Protein AF-A0A917BDP3-F1 (afdb_monomer)

Nearest PDB structures (foldseek):
  5cth-assembly1_B  TM=6.178E-01  e=2.697E+00  Oryza sativa Japonica Group
  5xpd-assembly1_A  TM=6.051E-01  e=2.697E+00  Arabidopsis thaliana
  7t2y-assembly1_A  TM=7.048E-01  e=8.649E+00  synthetic construct

Foldseek 3Di:
DPPPPPLDPVVLLVVLVVLLVVLVVLLVVLVVCCVVVVDPPLDLVSLVSQLSSLVSNLSNCVNVVNVVSNVVSVVSNVVSVVSNVVVVVPPPDPDDPPPPPDDPPPDDPVPPPPPPPDDDPPPDDDDD

Sequence (128 aa):
MLGIVLPMSPTVLSFASALGWAGALGTVVAYALVSQKVLSATSRTFQATNAAAAAMLTVSALAHDSLPSAAANVVWVLIALVALVRSRATDPSGTAETFETGAVPAEDPRSAPLDVVAPDLDREPVLA

InterPro domains:
  IPR058058 CBU_0592-like [NF047864] (17-86)
  IPR058058 CBU_0592-like [PF26604] (17-87)

Structure (mmCIF, N/CA/C/O backbone):
data_AF-A0A917BDP3-F1
#
_entry.id   AF-A0A917BDP3-F1
#
loop_
_atom_site.group_PDB
_atom_site.id
_atom_site.type_symbol
_atom_site.label_atom_id
_atom_site.label_alt_id
_atom_site.label_comp_id
_atom_site.label_asym_id
_atom_site.label_entity_id
_atom_site.label_seq_id
_atom_site.pdbx_PDB_ins_code
_atom_site.Cartn_x
_atom_site.Cartn_y
_atom_site.Cartn_z
_atom_site.occupancy
_atom_site.B_iso_or_equiv
_atom_site.auth_seq_id
_atom_site.auth_comp_id
_atom_site.auth_asym_id
_atom_site.auth_atom_id
_atom_site.pdbx_PDB_model_num
ATOM 1 N N . MET A 1 1 ? 16.103 -18.546 -25.219 1.00 48.19 1 MET A N 1
ATOM 2 C CA . MET A 1 1 ? 15.390 -17.730 -24.213 1.00 48.19 1 MET A CA 1
ATOM 3 C C . MET A 1 1 ? 15.697 -16.265 -24.501 1.00 48.19 1 MET A C 1
ATOM 5 O O . MET A 1 1 ? 16.600 -15.702 -23.903 1.00 48.19 1 MET A O 1
ATOM 9 N N . LEU A 1 2 ? 15.039 -15.683 -25.508 1.00 53.91 2 LEU A N 1
ATOM 10 C CA . LEU A 1 2 ? 15.207 -14.271 -25.869 1.00 53.91 2 LEU A CA 1
ATOM 11 C C . LEU A 1 2 ? 14.286 -13.457 -24.955 1.00 53.91 2 LEU A C 1
ATOM 13 O O . LEU A 1 2 ? 13.127 -13.216 -25.277 1.00 53.91 2 LEU A O 1
ATOM 17 N N . GLY A 1 3 ? 14.784 -13.138 -23.760 1.00 57.94 3 GLY A N 1
ATOM 18 C CA . GLY A 1 3 ? 14.123 -12.215 -22.848 1.00 57.94 3 GLY A CA 1
ATOM 19 C C . GLY A 1 3 ? 14.231 -10.809 -23.417 1.00 57.94 3 GLY A C 1
ATOM 20 O O . GLY A 1 3 ? 15.225 -10.127 -23.191 1.00 57.94 3 GLY A O 1
ATOM 21 N N . ILE A 1 4 ? 13.226 -10.388 -24.181 1.00 59.62 4 ILE A N 1
ATOM 22 C CA . ILE A 1 4 ? 13.014 -8.978 -24.508 1.00 59.62 4 ILE A CA 1
ATOM 23 C C . ILE A 1 4 ? 12.517 -8.314 -23.217 1.00 59.62 4 ILE A C 1
ATOM 25 O O . ILE A 1 4 ? 11.332 -8.055 -23.041 1.00 59.62 4 ILE A O 1
ATOM 29 N N . VAL A 1 5 ? 13.423 -8.103 -22.262 1.00 63.69 5 VAL A N 1
ATOM 30 C CA . VAL A 1 5 ? 13.233 -7.057 -21.260 1.00 63.69 5 VAL A CA 1
ATOM 31 C C . VAL A 1 5 ? 13.528 -5.786 -22.031 1.00 63.69 5 VAL A C 1
ATOM 33 O O . VAL A 1 5 ? 14.686 -5.501 -22.334 1.00 63.69 5 VAL A O 1
ATOM 36 N N . LEU A 1 6 ? 12.481 -5.094 -22.484 1.00 71.31 6 LEU A N 1
ATOM 37 C CA . LEU A 1 6 ? 12.659 -3.789 -23.110 1.00 71.31 6 LEU A CA 1
ATOM 38 C C . LEU A 1 6 ? 13.410 -2.924 -22.093 1.00 71.31 6 LEU A C 1
ATOM 40 O O . LEU A 1 6 ? 12.865 -2.703 -21.010 1.00 71.31 6 LEU A O 1
ATOM 44 N N . PRO A 1 7 ? 14.644 -2.470 -22.384 1.00 75.50 7 PRO A N 1
ATOM 45 C CA . PRO A 1 7 ? 15.368 -1.631 -21.449 1.00 75.50 7 PRO A CA 1
ATOM 46 C C . PRO A 1 7 ? 14.547 -0.357 -21.257 1.00 75.50 7 PRO A C 1
ATOM 48 O O . PRO A 1 7 ? 14.416 0.464 -22.167 1.00 75.50 7 PRO A O 1
ATOM 51 N N . MET A 1 8 ? 13.934 -0.231 -20.081 1.00 80.50 8 MET A N 1
ATOM 52 C CA . MET A 1 8 ? 13.212 0.972 -19.693 1.00 80.50 8 MET A CA 1
ATOM 53 C C . MET A 1 8 ? 14.194 2.140 -19.733 1.00 80.50 8 MET A C 1
ATOM 55 O O . MET A 1 8 ? 15.363 1.998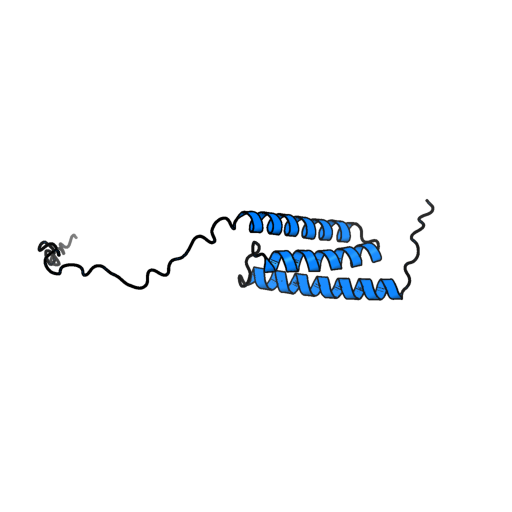 -19.362 1.00 80.50 8 MET A O 1
ATOM 59 N N . SER A 1 9 ? 13.741 3.302 -20.206 1.00 89.69 9 SER A N 1
ATOM 60 C CA . SER A 1 9 ? 14.627 4.461 -20.262 1.00 89.69 9 SER A CA 1
ATOM 61 C C . SER A 1 9 ? 15.100 4.826 -18.843 1.00 89.69 9 SER A C 1
ATOM 63 O O . SER A 1 9 ? 14.323 4.702 -17.888 1.00 89.69 9 SER A O 1
ATOM 65 N N . PRO A 1 10 ? 16.344 5.314 -18.667 1.00 88.44 10 PRO A N 1
ATOM 66 C CA . PRO A 1 10 ? 16.857 5.698 -17.346 1.00 88.44 10 PRO A CA 1
ATOM 67 C C . PRO A 1 10 ? 15.956 6.707 -16.621 1.00 88.44 10 PRO A C 1
ATOM 69 O O . PRO A 1 10 ? 15.824 6.689 -15.396 1.00 88.44 10 PRO A O 1
ATOM 72 N N . THR A 1 11 ? 15.283 7.564 -17.388 1.00 91.00 11 THR A N 1
ATOM 73 C CA . THR A 1 11 ? 14.279 8.507 -16.897 1.00 91.00 11 THR A CA 1
ATOM 74 C C . THR A 1 11 ? 13.094 7.796 -16.243 1.00 91.00 11 THR A C 1
ATOM 76 O O . THR A 1 11 ? 12.734 8.137 -15.119 1.00 91.00 11 THR A O 1
ATOM 79 N N . VAL A 1 12 ? 12.516 6.779 -16.892 1.00 88.81 12 VAL A N 1
ATOM 80 C CA . VAL A 1 12 ? 11.405 5.992 -16.326 1.00 88.81 12 VAL A CA 1
ATOM 81 C C . VAL A 1 12 ? 11.836 5.292 -15.041 1.00 88.81 12 VAL A C 1
ATOM 83 O O . VAL A 1 12 ? 11.104 5.318 -14.052 1.00 88.81 12 VAL A O 1
ATOM 86 N N . LEU A 1 13 ? 13.046 4.734 -15.022 1.00 90.81 13 LEU A N 1
ATOM 87 C CA . LEU A 1 13 ? 13.578 4.049 -13.847 1.00 90.81 13 LEU A CA 1
ATOM 88 C C . LEU A 1 13 ? 13.790 5.007 -12.661 1.00 90.81 13 LEU A C 1
ATOM 90 O O . LEU A 1 13 ? 13.516 4.659 -11.511 1.00 90.81 13 LEU A O 1
ATOM 94 N N . SER A 1 14 ? 14.194 6.248 -12.944 1.00 91.69 14 SER A N 1
ATOM 95 C CA . SER A 1 14 ? 14.362 7.306 -11.939 1.00 91.69 14 SER A CA 1
ATOM 96 C C . SER A 1 14 ? 13.020 7.722 -11.326 1.00 91.69 14 SER A C 1
ATOM 98 O O . SER A 1 14 ? 12.901 7.817 -10.104 1.00 91.69 14 SER A O 1
ATOM 100 N N . PHE A 1 15 ? 11.981 7.895 -12.151 1.00 94.00 15 PHE A N 1
ATOM 101 C CA . PHE A 1 15 ? 10.621 8.160 -11.668 1.00 94.00 15 PHE A CA 1
ATOM 102 C C . PHE A 1 15 ? 10.073 6.995 -10.839 1.00 94.00 15 PHE A C 1
ATOM 104 O O . PHE A 1 15 ? 9.551 7.211 -9.747 1.00 94.00 15 PHE A O 1
ATOM 111 N N . ALA A 1 16 ? 10.234 5.757 -11.311 1.00 92.19 16 ALA A N 1
ATOM 112 C CA . ALA A 1 16 ? 9.811 4.565 -10.583 1.00 9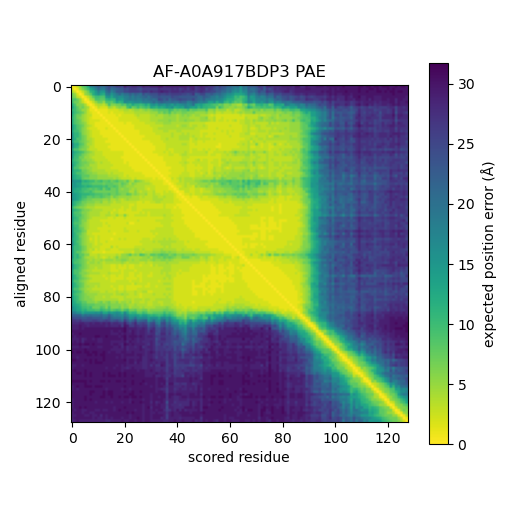2.19 16 ALA A CA 1
ATOM 113 C C . ALA A 1 16 ? 10.548 4.408 -9.241 1.00 92.19 16 ALA A C 1
ATOM 115 O O . ALA A 1 16 ? 9.952 3.997 -8.247 1.00 92.19 16 ALA A O 1
ATOM 116 N N . SER A 1 17 ? 11.829 4.778 -9.183 1.00 92.69 17 SER A N 1
ATOM 117 C CA . SER A 1 17 ? 12.608 4.816 -7.940 1.00 92.69 17 SER A CA 1
ATOM 118 C C . SER A 1 17 ? 12.080 5.872 -6.970 1.00 92.69 17 SER A C 1
ATOM 120 O O . SER A 1 17 ? 11.899 5.580 -5.790 1.00 92.69 17 SER A O 1
ATOM 122 N N . ALA A 1 18 ? 11.771 7.077 -7.456 1.00 94.62 18 ALA A N 1
ATOM 123 C CA . ALA A 1 18 ? 11.181 8.132 -6.634 1.00 94.62 18 ALA A CA 1
ATOM 124 C C . ALA A 1 18 ? 9.806 7.722 -6.075 1.00 94.62 18 ALA A C 1
ATOM 126 O O . ALA A 1 18 ? 9.542 7.916 -4.889 1.00 94.62 18 ALA A O 1
ATOM 127 N N . LEU A 1 19 ? 8.962 7.087 -6.900 1.00 92.25 19 LEU A N 1
ATOM 128 C CA . LEU A 1 19 ? 7.693 6.499 -6.457 1.00 92.25 19 LEU A CA 1
ATOM 129 C C . LEU A 1 19 ? 7.920 5.419 -5.395 1.00 92.25 19 LEU A C 1
ATOM 131 O O . LEU A 1 19 ? 7.228 5.412 -4.381 1.00 92.25 19 LEU A O 1
ATOM 135 N N . GLY A 1 20 ? 8.900 4.539 -5.606 1.00 93.38 20 GLY A N 1
ATOM 136 C CA . GLY A 1 20 ? 9.262 3.492 -4.653 1.00 93.38 20 GLY A CA 1
ATOM 137 C C . GLY A 1 20 ? 9.665 4.058 -3.295 1.00 93.38 20 GLY A C 1
ATOM 138 O O . GLY A 1 20 ? 9.133 3.630 -2.276 1.00 93.38 20 GLY A O 1
ATOM 139 N N . TRP A 1 21 ? 10.533 5.071 -3.267 1.00 96.50 21 TRP A N 1
ATOM 140 C CA . TRP A 1 21 ? 10.935 5.737 -2.024 1.00 96.50 21 TRP A CA 1
ATOM 141 C C . TRP A 1 21 ? 9.781 6.474 -1.343 1.00 96.50 21 TRP A C 1
ATOM 143 O O . TRP A 1 21 ? 9.627 6.365 -0.127 1.00 96.50 21 TRP A O 1
ATOM 153 N N . ALA A 1 22 ? 8.933 7.171 -2.102 1.00 94.56 22 ALA A N 1
ATOM 154 C CA . ALA A 1 22 ? 7.740 7.813 -1.554 1.00 94.56 22 ALA A CA 1
ATOM 155 C C . ALA A 1 22 ? 6.772 6.783 -0.939 1.00 94.56 22 ALA A C 1
ATOM 157 O O . ALA A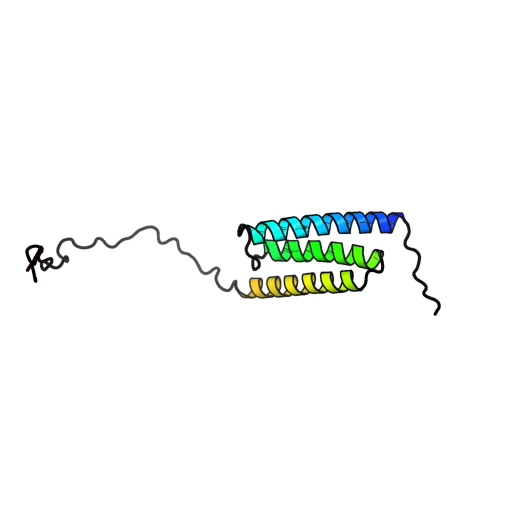 1 22 ? 6.295 6.974 0.180 1.00 94.56 22 ALA A O 1
ATOM 158 N N . GLY A 1 23 ? 6.541 5.658 -1.624 1.00 91.75 23 GLY A N 1
ATOM 159 C CA . GLY A 1 23 ? 5.738 4.545 -1.116 1.00 91.75 23 GLY A CA 1
ATOM 160 C C . GLY A 1 23 ? 6.357 3.876 0.114 1.00 91.75 23 GLY A C 1
ATOM 161 O O . GLY A 1 23 ? 5.654 3.598 1.084 1.00 91.75 23 GLY A O 1
ATOM 162 N N . ALA A 1 24 ? 7.676 3.675 0.134 1.00 93.06 24 ALA A N 1
ATOM 163 C CA . ALA A 1 24 ? 8.387 3.116 1.282 1.00 93.06 24 ALA A CA 1
ATOM 164 C C . ALA A 1 24 ? 8.232 4.007 2.523 1.00 93.06 24 ALA A C 1
ATOM 166 O O . ALA A 1 24 ? 7.816 3.528 3.578 1.00 93.06 24 ALA A O 1
ATOM 167 N N . LEU A 1 25 ? 8.490 5.313 2.386 1.00 95.00 25 LEU A N 1
ATOM 168 C CA . LEU A 1 25 ? 8.324 6.280 3.473 1.00 95.00 25 LEU A CA 1
ATOM 169 C C . LEU A 1 25 ? 6.871 6.338 3.956 1.00 95.00 25 LEU A C 1
ATOM 171 O O . LEU A 1 25 ? 6.626 6.285 5.160 1.00 95.00 25 LEU A O 1
ATOM 175 N N . GLY A 1 26 ? 5.906 6.377 3.034 1.00 90.44 26 GLY A N 1
ATOM 176 C CA . GLY A 1 26 ? 4.482 6.358 3.370 1.00 90.44 26 GLY A CA 1
ATOM 177 C C . GLY A 1 26 ? 4.075 5.106 4.151 1.00 90.44 26 GLY A C 1
ATOM 178 O O . GLY A 1 26 ? 3.381 5.209 5.161 1.00 90.44 26 GLY A O 1
ATOM 179 N N . THR A 1 27 ? 4.565 3.935 3.736 1.00 89.94 27 THR A N 1
ATOM 180 C CA . THR A 1 27 ? 4.320 2.658 4.427 1.00 89.94 27 THR A CA 1
ATOM 181 C C . THR A 1 27 ? 4.916 2.669 5.832 1.00 89.94 27 THR A C 1
ATOM 183 O O . THR A 1 27 ? 4.232 2.309 6.787 1.00 89.94 27 THR A O 1
ATOM 186 N N . VAL A 1 28 ? 6.164 3.123 5.982 1.00 92.69 28 VAL A N 1
ATOM 187 C CA . VAL A 1 28 ? 6.842 3.205 7.285 1.00 92.69 28 VAL A CA 1
ATOM 188 C C . VAL A 1 28 ? 6.097 4.139 8.233 1.00 92.69 28 VAL A C 1
ATOM 190 O O . VAL A 1 28 ? 5.844 3.764 9.375 1.00 92.69 28 VAL A O 1
ATOM 193 N N . VAL A 1 29 ? 5.693 5.325 7.769 1.00 89.88 29 VAL A N 1
ATOM 194 C CA . VAL A 1 29 ? 4.927 6.278 8.586 1.00 89.88 29 VAL A CA 1
ATOM 195 C C . VAL A 1 29 ? 3.570 5.691 8.975 1.00 89.88 29 VAL A C 1
ATOM 197 O O . VAL A 1 29 ? 3.206 5.723 10.150 1.00 89.88 29 VAL A O 1
ATOM 200 N N . ALA A 1 30 ? 2.833 5.106 8.028 1.00 87.56 30 ALA A N 1
ATOM 201 C CA . ALA A 1 30 ? 1.539 4.488 8.308 1.00 87.56 30 ALA A CA 1
ATOM 202 C C . ALA A 1 30 ? 1.660 3.341 9.323 1.00 87.56 30 ALA A C 1
ATOM 204 O O . ALA A 1 30 ? 0.870 3.255 10.265 1.00 87.56 30 ALA A O 1
ATOM 205 N N . TYR A 1 31 ? 2.673 2.489 9.162 1.00 88.56 31 TYR A N 1
ATOM 206 C CA . TYR A 1 31 ? 2.943 1.385 10.074 1.00 88.56 31 TYR A CA 1
ATOM 207 C C . TYR A 1 31 ? 3.368 1.879 11.460 1.00 88.56 31 TYR A C 1
ATOM 209 O O . TYR A 1 31 ? 2.883 1.363 12.465 1.00 88.56 31 TYR A O 1
ATOM 217 N N . ALA A 1 32 ? 4.203 2.920 11.537 1.00 90.31 32 ALA A N 1
ATOM 218 C CA . ALA A 1 32 ? 4.597 3.539 12.799 1.00 90.31 32 ALA A CA 1
ATOM 219 C C . ALA A 1 32 ? 3.381 4.090 13.560 1.00 90.31 32 ALA A C 1
ATOM 221 O O . ALA A 1 32 ? 3.234 3.823 14.751 1.00 90.31 32 ALA A O 1
ATOM 222 N N . LEU A 1 33 ? 2.468 4.786 12.875 1.00 87.06 33 LEU A N 1
ATOM 223 C CA . LEU A 1 33 ? 1.242 5.315 13.481 1.00 87.06 33 LEU A CA 1
ATOM 224 C C . LEU A 1 33 ? 0.317 4.206 14.001 1.00 87.06 33 LEU A C 1
ATOM 226 O O . LEU A 1 33 ? -0.266 4.348 15.078 1.00 87.06 33 LEU A O 1
ATOM 230 N N . VAL A 1 34 ? 0.199 3.087 13.279 1.00 90.50 34 VAL A N 1
ATOM 231 C CA . VAL A 1 34 ? -0.547 1.915 13.765 1.00 90.50 34 VAL A CA 1
ATOM 232 C C . VAL A 1 34 ? 0.150 1.263 14.956 1.00 90.50 34 VAL A C 1
ATOM 234 O O . VAL A 1 34 ? -0.501 0.945 15.950 1.00 90.50 34 VAL A O 1
ATOM 237 N N . SER A 1 35 ? 1.475 1.115 14.905 1.00 90.12 35 SER A N 1
ATOM 238 C CA . SER A 1 35 ? 2.267 0.539 15.997 1.00 90.12 35 SER A CA 1
ATOM 239 C C . SER A 1 35 ? 2.198 1.379 17.275 1.00 90.12 35 SER A C 1
ATOM 241 O O . SER A 1 35 ? 2.232 0.829 18.373 1.00 90.12 35 SER A O 1
ATOM 243 N N . GLN A 1 36 ? 2.074 2.701 17.145 1.00 93.25 36 GLN A N 1
ATOM 244 C CA . GLN A 1 36 ? 1.875 3.634 18.257 1.00 93.25 36 GLN A CA 1
ATOM 245 C C . GLN A 1 36 ? 0.412 3.710 18.727 1.00 93.25 36 GLN A C 1
ATOM 247 O O . GLN A 1 36 ? 0.108 4.468 19.643 1.00 93.25 36 GLN A O 1
ATOM 252 N N . LYS A 1 37 ? -0.501 2.937 18.117 1.00 89.88 37 LYS A N 1
ATOM 253 C CA . LYS A 1 37 ? -1.954 2.971 18.361 1.00 89.88 37 LYS A CA 1
ATOM 254 C C . LYS A 1 37 ? -2.603 4.336 18.085 1.00 89.88 37 LYS A C 1
ATOM 256 O O . LYS A 1 37 ? -3.720 4.579 18.530 1.00 89.88 37 LYS A O 1
ATOM 261 N N . VAL A 1 38 ? -1.933 5.201 17.318 1.00 89.81 38 VAL A N 1
ATOM 262 C CA . VAL A 1 38 ? -2.486 6.480 16.839 1.00 89.81 38 VAL A CA 1
ATOM 263 C C . VAL A 1 38 ? -3.541 6.221 15.765 1.00 89.81 38 VAL A C 1
ATOM 265 O O . VAL A 1 38 ? -4.576 6.881 15.730 1.00 89.81 38 VAL A O 1
ATOM 268 N N . LEU A 1 39 ? -3.300 5.229 14.901 1.00 86.56 39 LEU A N 1
ATOM 269 C CA . LEU A 1 39 ? -4.256 4.760 13.902 1.00 86.56 39 LEU A CA 1
ATOM 270 C C . LEU A 1 39 ? -4.650 3.306 14.167 1.00 86.56 39 LEU A C 1
ATOM 272 O O . LEU A 1 39 ? -3.833 2.477 14.556 1.00 86.56 39 LEU A O 1
ATOM 276 N N . SER A 1 40 ? -5.909 2.972 13.890 1.00 87.50 40 SER A N 1
ATOM 277 C CA . SER A 1 40 ? -6.346 1.576 13.833 1.00 87.50 40 SER A CA 1
ATOM 278 C C . SER A 1 40 ? -5.973 0.964 12.484 1.00 87.50 40 SER A C 1
ATOM 280 O O . SER A 1 40 ? -6.205 1.578 11.438 1.00 87.50 40 SER A O 1
ATOM 282 N N . ALA A 1 41 ? -5.492 -0.283 12.489 1.00 86.50 41 ALA A N 1
ATOM 283 C CA . ALA A 1 41 ? -5.248 -1.063 11.274 1.00 86.50 41 ALA A CA 1
ATOM 284 C C . ALA A 1 41 ? -6.531 -1.320 10.456 1.00 86.50 41 ALA A C 1
ATOM 286 O O . ALA A 1 41 ? -6.462 -1.655 9.282 1.00 86.50 41 ALA A O 1
ATOM 287 N N . THR A 1 42 ? -7.716 -1.153 11.048 1.00 86.38 42 THR A N 1
ATOM 288 C CA . THR A 1 42 ? -9.009 -1.225 10.337 1.00 86.38 42 THR A CA 1
ATOM 289 C C . THR A 1 42 ? -9.492 0.148 9.849 1.00 86.38 42 THR A C 1
ATOM 291 O O . THR A 1 42 ? -10.469 0.236 9.109 1.00 86.38 42 THR A O 1
ATOM 294 N N . SER A 1 43 ? -8.820 1.243 10.220 1.00 88.06 43 SER A N 1
ATOM 295 C CA . SER A 1 43 ? -9.261 2.586 9.833 1.00 88.06 43 SER A CA 1
ATOM 296 C C . SER A 1 43 ? -9.190 2.804 8.318 1.00 88.06 43 SER A C 1
ATOM 298 O O . SER A 1 43 ? -8.240 2.379 7.654 1.00 88.06 43 SER A O 1
ATOM 300 N N . ARG A 1 44 ? -10.179 3.529 7.773 1.00 88.75 44 ARG A N 1
ATOM 301 C CA . ARG A 1 44 ? -10.211 3.909 6.349 1.00 88.75 44 ARG A CA 1
ATOM 302 C C . ARG A 1 44 ? -8.945 4.666 5.944 1.00 88.75 44 ARG A C 1
ATOM 304 O O . ARG A 1 44 ? -8.392 4.378 4.889 1.00 88.75 44 ARG A O 1
ATOM 311 N N . THR A 1 45 ? -8.466 5.580 6.791 1.00 88.38 45 THR A N 1
ATOM 312 C CA . THR A 1 45 ? -7.246 6.363 6.544 1.00 88.38 45 THR A CA 1
ATOM 313 C C . THR A 1 45 ? -6.020 5.468 6.420 1.00 88.38 45 THR A C 1
ATOM 315 O O . THR A 1 45 ? -5.292 5.581 5.441 1.00 88.38 45 THR A O 1
ATOM 318 N N . PHE A 1 46 ? -5.812 4.538 7.360 1.00 90.50 46 PHE A N 1
ATOM 319 C CA . PHE A 1 46 ? -4.692 3.603 7.276 1.00 90.50 46 PHE A CA 1
ATOM 320 C C . PHE A 1 46 ? -4.771 2.751 6.009 1.00 90.50 46 PHE A C 1
ATOM 322 O O . PHE A 1 46 ? -3.788 2.653 5.282 1.00 90.50 46 PHE A O 1
ATOM 329 N N . GLN A 1 47 ? -5.941 2.181 5.711 1.00 93.06 47 GLN A N 1
ATOM 330 C CA . GLN A 1 47 ? -6.089 1.293 4.560 1.00 93.06 47 GLN A CA 1
ATOM 331 C C . GLN A 1 47 ? -5.939 2.033 3.225 1.00 93.06 47 GLN A C 1
ATOM 333 O O . GLN A 1 47 ? -5.297 1.516 2.315 1.00 93.06 47 GLN A O 1
ATOM 338 N N . ALA A 1 48 ? -6.435 3.267 3.107 1.00 91.56 48 ALA A N 1
ATOM 339 C CA . ALA A 1 48 ? -6.220 4.093 1.919 1.00 91.56 48 ALA A CA 1
ATOM 340 C C . ALA A 1 48 ? -4.735 4.439 1.722 1.00 91.56 48 ALA A C 1
ATOM 342 O O . ALA A 1 48 ? -4.204 4.266 0.625 1.00 91.56 48 ALA A O 1
ATOM 343 N N . THR A 1 49 ? -4.050 4.865 2.789 1.00 91.75 49 THR A N 1
ATOM 344 C CA . THR A 1 49 ? -2.612 5.166 2.746 1.00 91.75 49 THR A CA 1
ATOM 345 C C . THR A 1 49 ? -1.795 3.925 2.397 1.00 91.75 49 THR A C 1
ATOM 347 O O . THR A 1 49 ? -0.917 3.988 1.541 1.00 91.75 49 THR A O 1
ATOM 350 N N . ASN A 1 50 ? -2.116 2.786 3.009 1.00 92.69 50 ASN A N 1
ATOM 351 C CA . ASN A 1 50 ? -1.455 1.510 2.769 1.00 92.69 50 ASN A CA 1
ATOM 352 C C . ASN A 1 50 ? -1.650 1.028 1.319 1.00 92.69 50 ASN A C 1
ATOM 354 O O . ASN A 1 50 ? -0.682 0.641 0.669 1.00 92.69 50 ASN A O 1
ATOM 358 N N . ALA A 1 51 ? -2.866 1.129 0.771 1.00 93.50 51 ALA A N 1
ATOM 359 C CA . ALA A 1 51 ? -3.132 0.804 -0.631 1.00 93.50 51 ALA A CA 1
ATOM 360 C C . ALA A 1 51 ? -2.323 1.691 -1.592 1.00 93.50 51 ALA A C 1
ATOM 362 O O . ALA A 1 51 ? -1.708 1.184 -2.528 1.00 93.50 51 ALA A O 1
ATOM 363 N N . ALA A 1 52 ? -2.295 3.007 -1.357 1.00 95.00 52 ALA A N 1
ATOM 364 C CA . ALA A 1 52 ? -1.555 3.943 -2.200 1.00 95.00 52 ALA A CA 1
ATOM 365 C C . ALA A 1 52 ? -0.041 3.683 -2.149 1.00 95.00 52 ALA A C 1
ATOM 367 O O . ALA A 1 52 ? 0.610 3.581 -3.188 1.00 95.00 52 ALA A O 1
ATOM 368 N N . ALA A 1 53 ? 0.512 3.512 -0.947 1.00 94.19 53 ALA A N 1
ATOM 369 C CA . ALA A 1 53 ? 1.933 3.268 -0.744 1.00 94.19 53 ALA A CA 1
ATOM 370 C C . ALA A 1 53 ? 2.390 1.937 -1.372 1.00 94.19 53 ALA A C 1
ATOM 372 O O . ALA A 1 53 ? 3.385 1.903 -2.101 1.00 94.19 53 ALA A O 1
ATOM 373 N N . ALA A 1 54 ? 1.620 0.863 -1.177 1.00 95.06 54 ALA A N 1
ATOM 374 C CA . ALA A 1 54 ? 1.890 -0.438 -1.782 1.00 95.06 54 ALA A CA 1
ATOM 375 C C . ALA A 1 54 ? 1.736 -0.417 -3.316 1.00 95.06 54 ALA A C 1
ATOM 377 O O . ALA A 1 54 ? 2.503 -1.070 -4.025 1.00 95.06 54 ALA A O 1
ATOM 378 N N . ALA A 1 55 ? 0.813 0.376 -3.869 1.00 96.12 55 ALA A N 1
ATOM 379 C CA . ALA A 1 55 ? 0.707 0.554 -5.317 1.00 96.12 55 ALA A CA 1
ATOM 380 C C . ALA A 1 55 ? 1.961 1.229 -5.904 1.00 96.12 55 ALA A C 1
ATOM 382 O O . ALA A 1 55 ? 2.498 0.761 -6.908 1.00 96.12 55 ALA A O 1
ATOM 383 N N . MET A 1 56 ? 2.483 2.273 -5.250 1.00 94.75 56 MET A N 1
ATOM 384 C CA . MET A 1 56 ? 3.731 2.931 -5.667 1.00 94.75 56 MET A CA 1
ATOM 385 C C . MET A 1 56 ? 4.929 1.972 -5.609 1.00 94.75 56 MET A C 1
ATOM 387 O O . MET A 1 56 ? 5.729 1.922 -6.546 1.00 94.75 56 MET A O 1
ATOM 391 N N . LEU A 1 57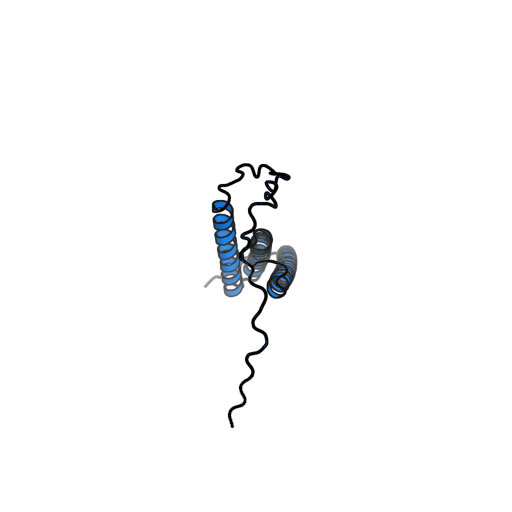 ? 5.021 1.160 -4.551 1.00 93.25 57 LEU A N 1
ATOM 392 C CA . LEU A 1 57 ? 6.046 0.122 -4.421 1.00 93.25 57 LEU A CA 1
ATOM 393 C C . LEU A 1 57 ? 5.908 -0.973 -5.484 1.00 93.25 57 LEU A C 1
ATOM 395 O O . LEU A 1 57 ? 6.916 -1.435 -6.007 1.00 93.25 57 LEU A O 1
ATOM 399 N N . THR A 1 58 ? 4.682 -1.344 -5.861 1.00 95.75 58 THR A N 1
ATOM 400 C CA . THR A 1 58 ? 4.428 -2.298 -6.953 1.00 95.75 58 THR A CA 1
ATOM 401 C C . THR A 1 58 ? 4.954 -1.760 -8.283 1.00 95.75 58 THR A C 1
ATOM 403 O O . THR A 1 58 ? 5.669 -2.471 -8.984 1.00 95.75 58 THR A O 1
ATOM 406 N N . VAL A 1 59 ? 4.654 -0.498 -8.619 1.00 94.62 59 VAL A N 1
ATOM 407 C CA . VAL A 1 59 ? 5.155 0.153 -9.845 1.00 94.62 59 VAL A CA 1
ATOM 408 C C . VAL A 1 59 ? 6.682 0.184 -9.855 1.00 94.62 59 VAL A C 1
ATOM 410 O O . VAL A 1 59 ? 7.302 -0.166 -10.858 1.00 94.62 59 VAL A O 1
ATOM 413 N N . SER A 1 60 ? 7.290 0.552 -8.726 1.00 94.50 60 SER A N 1
ATOM 414 C CA . SER A 1 60 ? 8.742 0.544 -8.568 1.00 94.50 60 SER A CA 1
ATOM 415 C C . SER A 1 60 ? 9.331 -0.859 -8.738 1.00 94.50 60 SER A C 1
ATOM 417 O O . SER A 1 60 ? 10.283 -1.036 -9.492 1.00 94.50 60 SER A O 1
ATOM 419 N N . ALA A 1 61 ? 8.737 -1.876 -8.111 1.00 92.38 61 ALA A N 1
ATOM 420 C CA . ALA A 1 61 ? 9.203 -3.256 -8.185 1.00 92.38 61 ALA A CA 1
ATOM 421 C C . ALA A 1 61 ? 9.110 -3.838 -9.602 1.00 92.38 61 ALA A C 1
ATOM 423 O O . ALA A 1 61 ? 10.051 -4.490 -10.046 1.00 92.38 61 ALA A O 1
ATOM 424 N N . LEU A 1 62 ? 8.016 -3.569 -10.324 1.00 93.44 62 LEU A N 1
ATOM 425 C CA . LEU A 1 62 ? 7.852 -3.993 -11.717 1.00 93.44 62 LEU A CA 1
ATOM 426 C C . LEU A 1 62 ? 8.869 -3.317 -12.643 1.00 93.44 62 LEU A C 1
ATOM 428 O O . LEU A 1 62 ? 9.402 -3.972 -13.529 1.00 93.44 62 LEU A O 1
ATOM 432 N N . ALA A 1 63 ? 9.183 -2.037 -12.416 1.00 91.75 63 ALA A N 1
ATOM 433 C CA . ALA A 1 63 ? 10.194 -1.327 -13.200 1.00 91.75 63 ALA A CA 1
ATOM 434 C C . ALA A 1 63 ? 11.623 -1.868 -12.994 1.00 91.75 63 ALA A C 1
ATOM 436 O O . ALA A 1 63 ? 12.469 -1.673 -13.860 1.00 91.75 63 ALA A O 1
ATOM 437 N N . HIS A 1 64 ? 11.881 -2.536 -11.867 1.00 91.50 64 HIS A N 1
ATOM 438 C CA . HIS A 1 64 ? 13.172 -3.139 -11.519 1.00 91.50 64 HIS A CA 1
ATOM 439 C C . HIS A 1 64 ? 13.162 -4.677 -11.621 1.00 91.50 64 HIS A C 1
ATOM 441 O O . HIS A 1 64 ? 14.006 -5.328 -11.006 1.00 91.50 64 HIS A O 1
ATOM 447 N N . ASP A 1 65 ? 12.186 -5.263 -12.328 1.00 90.00 65 ASP A N 1
ATOM 448 C CA . ASP A 1 65 ? 12.037 -6.716 -12.524 1.00 90.00 65 ASP A CA 1
ATOM 449 C C . ASP A 1 65 ? 12.018 -7.540 -11.215 1.00 90.00 65 ASP A C 1
ATOM 451 O O . ASP A 1 65 ? 12.344 -8.729 -11.171 1.00 90.00 65 ASP A O 1
ATOM 455 N N . SER A 1 66 ? 11.587 -6.925 -10.111 1.00 92.75 66 SER A N 1
ATOM 456 C CA . SER A 1 66 ? 11.522 -7.561 -8.796 1.00 92.75 66 SER A CA 1
ATOM 457 C C . SER A 1 66 ? 10.165 -8.230 -8.574 1.00 92.75 66 SER A C 1
ATOM 459 O O . SER A 1 66 ? 9.319 -7.738 -7.824 1.00 92.75 66 SER A O 1
ATOM 461 N N . LEU A 1 67 ? 9.948 -9.385 -9.215 1.00 93.69 67 LEU A N 1
ATOM 462 C CA . LEU A 1 67 ? 8.689 -10.140 -9.099 1.00 93.69 67 LEU A CA 1
ATOM 463 C C . LEU A 1 67 ? 8.283 -10.478 -7.649 1.00 93.69 67 LEU A C 1
ATOM 465 O O . LEU A 1 67 ? 7.109 -10.285 -7.327 1.00 93.69 67 LEU A O 1
ATOM 469 N N . PRO A 1 68 ? 9.188 -10.918 -6.746 1.00 94.44 68 PRO A N 1
ATOM 470 C CA . PRO A 1 68 ? 8.810 -11.196 -5.359 1.00 94.44 68 PRO A CA 1
ATOM 471 C C . PRO A 1 68 ? 8.297 -9.950 -4.627 1.00 94.44 68 PRO A C 1
ATOM 473 O O . PRO A 1 68 ? 7.291 -10.010 -3.922 1.00 94.44 68 PRO A O 1
ATOM 476 N N . SER A 1 69 ? 8.961 -8.808 -4.833 1.00 93.50 69 SER A N 1
ATOM 477 C CA . SER A 1 69 ? 8.563 -7.533 -4.231 1.00 93.50 69 SER A CA 1
ATOM 478 C C . SER A 1 69 ? 7.238 -7.033 -4.808 1.00 93.50 69 SER A C 1
ATOM 480 O O . SER A 1 69 ? 6.352 -6.615 -4.062 1.00 93.50 69 SER A O 1
ATOM 482 N N . ALA A 1 70 ? 7.055 -7.129 -6.128 1.00 94.38 70 ALA A N 1
ATOM 483 C CA . ALA A 1 70 ? 5.808 -6.748 -6.783 1.00 94.38 70 ALA A CA 1
ATOM 484 C C . ALA A 1 70 ? 4.631 -7.587 -6.264 1.00 94.38 70 ALA A C 1
ATOM 486 O O . ALA A 1 70 ? 3.608 -7.030 -5.875 1.00 94.38 70 ALA A O 1
ATOM 487 N N . ALA A 1 71 ? 4.796 -8.911 -6.177 1.00 95.88 71 ALA A N 1
ATOM 488 C CA . ALA A 1 71 ? 3.767 -9.810 -5.663 1.00 95.88 71 ALA A CA 1
ATOM 489 C C . ALA A 1 71 ? 3.380 -9.476 -4.215 1.00 95.88 71 ALA A C 1
ATOM 491 O O . ALA A 1 71 ? 2.193 -9.371 -3.905 1.00 95.88 71 ALA A O 1
ATOM 492 N N . ALA A 1 72 ? 4.364 -9.248 -3.340 1.00 95.12 72 ALA A N 1
ATOM 493 C CA . ALA A 1 72 ? 4.105 -8.864 -1.956 1.00 95.12 72 ALA A CA 1
ATOM 494 C C . ALA A 1 72 ? 3.302 -7.556 -1.874 1.00 95.12 72 ALA A C 1
ATOM 496 O O . ALA A 1 72 ? 2.278 -7.501 -1.194 1.00 95.12 72 ALA A O 1
ATOM 497 N N . ASN A 1 73 ? 3.714 -6.518 -2.603 1.00 96.19 73 ASN A N 1
ATOM 498 C CA . ASN A 1 73 ? 3.027 -5.228 -2.579 1.00 96.19 73 ASN A CA 1
ATOM 499 C C . ASN A 1 73 ? 1.611 -5.298 -3.172 1.00 96.19 73 ASN A C 1
ATOM 501 O O . ASN A 1 73 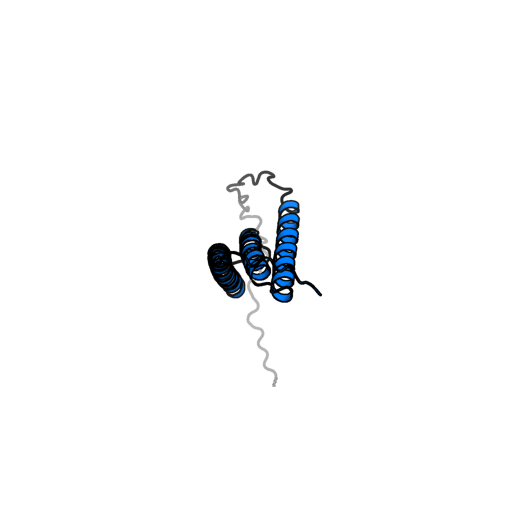? 0.692 -4.690 -2.628 1.00 96.19 73 ASN A O 1
ATOM 505 N N . VAL A 1 74 ? 1.389 -6.109 -4.210 1.00 97.25 74 VAL A N 1
ATOM 506 C CA . VAL A 1 74 ? 0.037 -6.387 -4.721 1.00 97.25 74 VAL A CA 1
ATOM 507 C C . VAL A 1 74 ? -0.841 -7.019 -3.640 1.00 97.25 74 VAL A C 1
ATOM 509 O O . VAL A 1 74 ? -1.983 -6.600 -3.465 1.00 97.25 74 VAL A O 1
ATOM 512 N N . VAL A 1 75 ? -0.322 -7.978 -2.867 1.00 97.38 75 VAL A N 1
ATOM 513 C CA . VAL A 1 75 ? -1.066 -8.572 -1.743 1.00 97.38 75 VAL A CA 1
ATOM 514 C C . VAL A 1 75 ? -1.446 -7.507 -0.710 1.00 97.38 75 VAL A C 1
ATOM 516 O O . VAL A 1 75 ? -2.595 -7.473 -0.270 1.00 97.38 75 VAL A O 1
ATOM 519 N N . TRP A 1 76 ? -0.534 -6.592 -0.373 1.00 94.00 76 TRP A N 1
ATOM 520 C CA . TRP A 1 76 ? -0.830 -5.466 0.521 1.00 94.00 76 TRP A CA 1
ATOM 521 C C . TRP A 1 76 ? -1.950 -4.562 -0.013 1.00 94.00 76 TRP A C 1
ATOM 523 O O . TRP A 1 76 ? -2.852 -4.201 0.749 1.00 94.00 76 TRP A O 1
ATOM 533 N N . VAL A 1 77 ? -1.948 -4.253 -1.315 1.00 96.25 77 VAL A N 1
ATOM 534 C CA . VAL A 1 77 ? -3.040 -3.511 -1.969 1.00 96.25 77 VAL A CA 1
ATOM 535 C C . VAL A 1 77 ? -4.366 -4.263 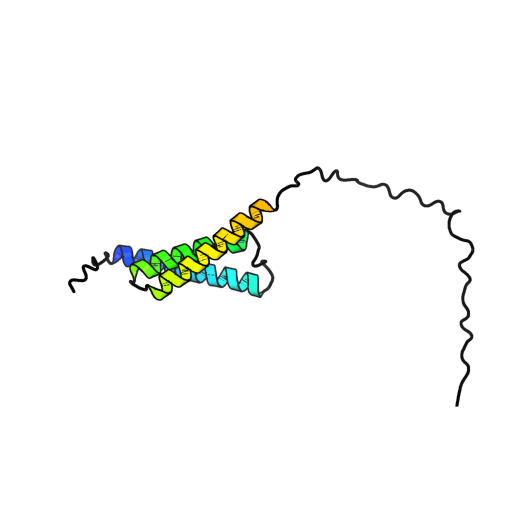-1.832 1.00 96.25 77 VAL A C 1
ATOM 537 O O . VAL A 1 77 ? -5.369 -3.669 -1.440 1.00 96.25 77 VAL A O 1
ATOM 540 N N . LEU A 1 78 ? -4.388 -5.570 -2.108 1.00 96.19 78 LEU A N 1
ATOM 541 C CA . LEU A 1 78 ? -5.606 -6.382 -2.025 1.00 96.19 78 LEU A CA 1
ATOM 542 C C . LEU A 1 78 ? -6.175 -6.430 -0.603 1.00 96.19 78 LEU A C 1
ATOM 544 O O . LEU A 1 78 ? -7.378 -6.235 -0.422 1.00 96.19 78 LEU A O 1
ATOM 548 N N . ILE A 1 79 ? -5.323 -6.627 0.408 1.00 93.62 79 ILE A N 1
ATOM 549 C CA . ILE A 1 79 ? -5.723 -6.598 1.824 1.00 93.62 79 ILE A CA 1
ATOM 550 C C . ILE A 1 79 ? -6.390 -5.259 2.158 1.00 93.62 79 ILE A C 1
ATOM 552 O O . ILE A 1 79 ? -7.461 -5.228 2.773 1.00 93.62 79 ILE A O 1
ATOM 556 N N . ALA A 1 80 ? -5.792 -4.156 1.707 1.00 92.81 80 ALA A N 1
ATOM 557 C CA . ALA A 1 80 ? -6.316 -2.826 1.960 1.00 92.81 80 ALA A CA 1
ATOM 558 C C . ALA A 1 80 ? -7.657 -2.559 1.270 1.00 92.81 80 ALA A C 1
ATOM 560 O O . ALA A 1 80 ? -8.579 -2.024 1.890 1.00 92.81 80 ALA A O 1
ATOM 561 N N . LEU A 1 81 ? -7.806 -2.983 0.013 1.00 93.38 81 LEU A N 1
ATOM 562 C CA . LEU A 1 81 ? -9.064 -2.867 -0.723 1.00 93.38 81 LEU A CA 1
ATOM 563 C C . LEU A 1 81 ? -10.188 -3.660 -0.050 1.00 93.38 81 LEU A C 1
ATOM 565 O O . LEU A 1 81 ? -11.282 -3.126 0.133 1.00 93.38 81 LEU A O 1
ATOM 569 N N . VAL A 1 82 ? -9.922 -4.895 0.386 1.00 93.12 82 VAL A N 1
ATOM 570 C CA . VAL A 1 82 ? -10.907 -5.712 1.114 1.00 93.12 82 VAL A CA 1
ATOM 571 C C . VAL A 1 82 ? -11.353 -5.017 2.404 1.00 93.12 82 VAL A C 1
ATOM 573 O O . VAL A 1 82 ? -12.549 -4.971 2.702 1.00 93.12 82 VAL A O 1
ATOM 576 N N . ALA A 1 83 ? -10.423 -4.428 3.159 1.00 90.38 83 ALA A N 1
ATOM 577 C CA . ALA A 1 83 ? -10.748 -3.681 4.372 1.00 90.38 83 ALA A CA 1
ATOM 578 C C . ALA A 1 83 ? -11.568 -2.403 4.083 1.00 90.38 83 ALA A C 1
ATOM 580 O O . ALA A 1 83 ? -12.512 -2.085 4.814 1.00 90.38 83 ALA A O 1
ATOM 581 N N . LEU A 1 84 ? -11.272 -1.692 2.990 1.00 89.38 84 LEU A N 1
ATOM 582 C CA . LEU A 1 84 ? -12.038 -0.518 2.555 1.00 89.38 84 LEU A CA 1
ATOM 583 C C . LEU A 1 84 ? -13.460 -0.874 2.106 1.00 89.38 84 LEU A C 1
ATOM 585 O O . LEU A 1 84 ? -14.400 -0.157 2.438 1.00 89.38 84 LEU A O 1
ATOM 589 N N . VAL A 1 85 ? -13.643 -1.981 1.385 1.00 90.25 85 VAL A N 1
ATOM 590 C CA . VAL A 1 85 ? -14.979 -2.448 0.979 1.00 90.25 85 VAL A CA 1
ATOM 591 C C . VAL A 1 85 ? -15.801 -2.855 2.204 1.00 90.25 85 VAL A C 1
ATOM 593 O O . VAL A 1 85 ? -16.956 -2.453 2.325 1.00 90.25 85 VAL A O 1
ATOM 596 N N . ARG A 1 86 ? -15.198 -3.575 3.159 1.00 86.12 86 ARG A N 1
ATOM 597 C CA . ARG A 1 86 ? -15.874 -3.982 4.404 1.00 86.12 86 ARG A CA 1
ATOM 598 C C . ARG A 1 86 ? -16.268 -2.796 5.279 1.00 86.12 86 ARG A C 1
ATOM 600 O O . ARG A 1 86 ? -17.362 -2.796 5.820 1.00 86.12 86 ARG A O 1
ATOM 607 N N . SER A 1 87 ? -15.418 -1.778 5.391 1.00 79.06 87 SER A N 1
ATOM 608 C CA . SER A 1 87 ? -15.727 -0.584 6.194 1.00 79.06 87 SER A CA 1
ATOM 609 C C . SER A 1 87 ? -16.832 0.293 5.598 1.00 79.06 87 SER A C 1
ATOM 611 O O . SER A 1 87 ? -17.496 0.999 6.347 1.00 79.06 87 SER A O 1
ATOM 613 N N . ARG A 1 88 ? -17.075 0.230 4.282 1.00 70.62 88 ARG A N 1
ATOM 614 C CA . ARG A 1 88 ? -18.232 0.887 3.644 1.00 70.62 88 ARG A CA 1
ATOM 615 C C . ARG A 1 88 ? -19.551 0.153 3.892 1.00 70.62 88 ARG A C 1
ATOM 617 O O . ARG A 1 88 ? -20.597 0.785 3.857 1.00 70.62 88 ARG A O 1
ATOM 624 N N . ALA A 1 89 ? -19.511 -1.156 4.136 1.00 61.44 89 ALA A N 1
ATOM 625 C CA . ALA A 1 89 ? -20.707 -1.954 4.409 1.00 61.44 89 ALA A CA 1
ATOM 626 C C . ALA A 1 89 ? -21.271 -1.735 5.828 1.00 61.44 89 ALA A C 1
ATOM 628 O O . ALA A 1 89 ? -22.419 -2.086 6.084 1.00 61.44 89 ALA A O 1
ATOM 629 N N . THR A 1 90 ? -20.489 -1.140 6.736 1.00 56.94 90 THR A N 1
ATOM 630 C CA . THR A 1 90 ? -20.869 -0.891 8.139 1.00 56.94 90 THR A CA 1
ATOM 631 C C . THR A 1 90 ? -21.400 0.526 8.401 1.00 56.94 90 THR A C 1
ATOM 633 O O . THR A 1 90 ? -21.537 0.899 9.559 1.00 56.94 90 THR A O 1
ATOM 636 N N . ASP A 1 91 ? -21.777 1.291 7.369 1.00 51.25 91 ASP A N 1
ATOM 637 C CA . ASP A 1 91 ? -22.565 2.528 7.533 1.00 51.25 91 ASP A CA 1
ATOM 638 C C . ASP A 1 91 ? -24.075 2.307 7.206 1.00 51.25 91 ASP A C 1
ATOM 640 O O . ASP A 1 91 ? -24.556 2.836 6.204 1.00 51.25 91 ASP A O 1
ATOM 644 N N . PRO A 1 92 ? -24.870 1.547 8.002 1.00 51.41 92 PRO A N 1
ATOM 645 C CA . PRO A 1 92 ? -26.332 1.522 7.892 1.00 51.41 92 PRO A CA 1
ATOM 646 C C . PRO A 1 92 ? -27.057 2.348 8.975 1.00 51.41 92 PRO A C 1
ATOM 648 O O . PRO A 1 92 ? -28.160 1.984 9.373 1.00 51.41 92 PRO A O 1
ATOM 651 N N . SER A 1 93 ? -26.491 3.455 9.466 1.00 49.31 93 SER A N 1
ATOM 652 C CA . SER A 1 93 ? -27.223 4.333 10.397 1.00 49.31 93 SER A CA 1
ATOM 653 C C . SER A 1 93 ? -26.636 5.741 10.491 1.00 49.31 93 SER A C 1
ATOM 655 O O . SER A 1 93 ? -25.962 6.096 11.450 1.00 49.31 93 SER A O 1
ATOM 657 N N . GLY A 1 94 ? -26.993 6.576 9.516 1.00 46.41 94 GLY A N 1
ATOM 658 C CA . GLY A 1 94 ? -27.236 8.003 9.746 1.00 46.41 94 GLY A CA 1
ATOM 659 C C . GLY A 1 94 ? -28.666 8.235 10.249 1.00 46.41 94 GLY A C 1
ATOM 660 O O . GLY A 1 94 ? -29.344 9.146 9.781 1.00 46.41 94 GLY A O 1
ATOM 661 N N . THR A 1 95 ? -29.166 7.365 11.133 1.00 51.97 95 THR A N 1
ATOM 662 C CA . THR A 1 95 ? -30.432 7.583 11.834 1.00 51.97 95 THR A CA 1
ATOM 663 C C . THR A 1 95 ? -30.142 8.560 12.954 1.00 51.97 95 THR A C 1
ATOM 665 O O . THR A 1 95 ? -29.518 8.183 13.936 1.00 51.97 95 THR A O 1
ATOM 668 N N . ALA A 1 96 ? -30.549 9.809 12.740 1.00 50.34 96 ALA A N 1
ATOM 669 C CA . ALA A 1 96 ? -30.978 10.754 13.763 1.00 50.34 96 ALA A CA 1
ATOM 670 C C . ALA A 1 96 ? -30.487 10.446 15.191 1.00 50.34 96 ALA A C 1
ATOM 672 O O . ALA A 1 96 ? -31.255 9.975 16.030 1.00 50.34 96 ALA A O 1
ATOM 673 N N . GLU A 1 97 ? -29.238 10.800 15.495 1.00 50.06 97 GLU A N 1
ATOM 674 C CA . GLU A 1 97 ? -28.876 11.161 16.865 1.00 50.06 97 GLU A CA 1
ATOM 675 C C . GLU A 1 97 ? -29.552 12.509 17.129 1.00 50.06 97 GLU A C 1
ATOM 677 O O . GLU A 1 97 ? -28.984 13.591 16.974 1.00 50.06 97 GLU A O 1
ATOM 682 N N . THR A 1 98 ? -30.849 12.421 17.419 1.00 48.56 98 THR A N 1
ATOM 683 C CA . THR A 1 98 ? -31.589 13.470 18.096 1.00 48.56 98 THR A CA 1
ATOM 684 C C . THR A 1 98 ? -30.804 13.714 19.369 1.00 48.56 98 THR A C 1
ATOM 686 O O . THR A 1 98 ? -30.717 12.842 20.229 1.00 48.56 98 THR A O 1
ATOM 689 N N . PHE A 1 99 ? -30.150 14.866 19.432 1.00 56.06 99 PHE A N 1
ATOM 690 C CA . PHE A 1 99 ? -29.513 15.367 20.632 1.00 56.06 99 PHE A CA 1
ATOM 691 C C . PHE A 1 99 ? -30.637 15.561 21.662 1.00 56.06 99 PHE A C 1
ATOM 693 O O . PHE A 1 99 ? -31.213 16.645 21.765 1.00 56.06 99 PHE A O 1
ATOM 700 N N . GLU A 1 100 ? -30.999 14.500 22.392 1.00 54.88 100 GLU A N 1
ATOM 701 C CA . GLU A 1 100 ? -31.740 14.600 23.647 1.00 54.88 100 GLU A CA 1
ATOM 702 C C . GLU A 1 100 ? -30.815 15.287 24.650 1.00 54.88 100 GLU A C 1
ATOM 704 O O . GLU A 1 100 ? -30.133 14.700 25.486 1.00 54.88 100 GLU A O 1
ATOM 709 N N . THR A 1 101 ? -30.764 16.603 24.492 1.00 56.59 101 THR A N 1
ATOM 710 C CA . THR A 1 101 ? -30.345 17.526 25.524 1.00 56.59 101 THR A CA 1
AT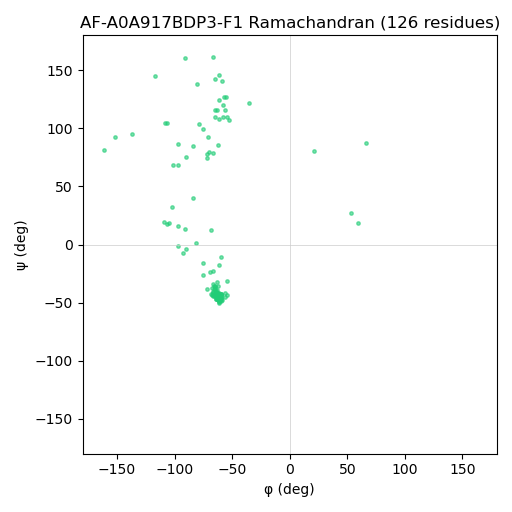OM 711 C C . THR A 1 101 ? -31.369 17.422 26.643 1.00 56.59 101 THR A C 1
ATOM 713 O O . THR A 1 101 ? -32.493 17.886 26.498 1.00 56.59 101 THR A O 1
ATOM 716 N N . GLY A 1 102 ? -30.944 16.846 27.762 1.00 56.97 102 GLY A N 1
ATOM 717 C CA . GLY A 1 102 ? -31.369 17.275 29.087 1.00 56.97 102 GLY A CA 1
ATOM 718 C C . GLY A 1 102 ? -32.839 17.066 29.439 1.00 56.97 102 GLY A C 1
ATOM 719 O O . GLY A 1 102 ? -33.628 18.003 29.416 1.00 56.97 102 GLY A O 1
ATOM 720 N N . ALA A 1 103 ? -33.148 15.885 29.963 1.00 55.44 103 ALA A N 1
ATOM 721 C CA . ALA A 1 103 ? -34.077 15.761 31.078 1.00 55.44 103 ALA A CA 1
ATOM 722 C C . ALA A 1 103 ? -33.703 14.514 31.884 1.00 55.44 103 ALA A C 1
ATOM 724 O O . ALA A 1 103 ? -34.149 13.412 31.588 1.00 55.44 103 ALA A O 1
ATOM 725 N N . VAL A 1 104 ? -32.871 14.687 32.915 1.00 60.91 104 VAL A N 1
ATOM 726 C CA . VAL A 1 104 ? -32.918 13.766 34.056 1.00 60.91 104 VAL A CA 1
ATOM 727 C C . VAL A 1 104 ? -34.297 14.001 34.678 1.00 60.91 104 VAL A C 1
ATOM 729 O O . VAL A 1 104 ? -34.560 15.139 35.085 1.00 60.91 104 VAL A O 1
ATOM 732 N N . PRO A 1 105 ? -35.216 13.017 34.697 1.00 65.06 105 PRO A N 1
ATOM 733 C CA . PRO A 1 105 ? -36.459 13.164 35.438 1.00 65.06 105 PRO A CA 1
ATOM 734 C C . PRO A 1 105 ? -36.072 13.490 36.874 1.00 65.06 105 PRO A C 1
ATOM 736 O O . PRO A 1 105 ? -35.231 12.798 37.442 1.00 65.06 105 PRO A O 1
ATOM 739 N N . ALA A 1 106 ? -36.617 14.570 37.431 1.00 63.66 106 ALA A N 1
ATOM 740 C CA . ALA A 1 106 ? -36.387 14.907 38.825 1.00 63.66 106 ALA A CA 1
ATOM 741 C C . ALA A 1 106 ? -36.739 13.678 39.680 1.00 63.66 106 ALA A C 1
ATOM 743 O O . ALA A 1 106 ? -37.914 13.327 39.787 1.00 63.66 106 ALA A O 1
ATOM 744 N N . GLU A 1 107 ? -35.730 12.996 40.228 1.00 62.81 107 GLU A N 1
ATOM 745 C CA . GLU A 1 107 ? -35.952 11.960 41.231 1.00 62.81 107 GLU A CA 1
ATOM 746 C C . GLU A 1 107 ? -36.697 12.622 42.392 1.00 62.81 107 GLU A C 1
ATOM 748 O O . GLU A 1 107 ? -36.221 13.604 42.965 1.00 62.81 107 GLU A O 1
ATOM 753 N N . ASP A 1 108 ? -37.900 12.133 42.697 1.00 66.56 108 ASP A N 1
ATOM 754 C CA . ASP A 1 108 ? -38.680 12.599 43.839 1.00 66.56 108 ASP A CA 1
ATOM 755 C C . ASP A 1 108 ? -37.899 12.260 45.121 1.00 66.56 108 ASP A C 1
ATOM 757 O O . ASP A 1 108 ? -37.747 11.071 45.431 1.00 66.56 108 ASP A O 1
ATOM 761 N N . PRO A 1 109 ? -37.444 13.253 45.911 1.00 61.50 109 PRO A N 1
ATOM 762 C CA . PRO A 1 109 ? -36.691 13.015 47.142 1.00 61.50 109 PRO A CA 1
ATOM 763 C C . PRO A 1 109 ? -37.450 12.183 48.188 1.00 61.50 109 PRO A C 1
ATOM 765 O O . PRO A 1 109 ? -36.856 11.757 49.175 1.00 61.50 109 PRO A O 1
ATOM 768 N N . ARG A 1 110 ? -38.759 11.951 48.004 1.00 64.38 110 ARG A N 1
ATOM 769 C CA . ARG A 1 110 ? -39.590 11.104 48.876 1.00 64.38 110 ARG A CA 1
ATOM 770 C C . ARG A 1 110 ? -39.636 9.629 48.471 1.00 64.38 110 ARG A C 1
ATOM 772 O O . ARG A 1 110 ? -40.252 8.842 49.181 1.00 64.38 110 ARG A O 1
ATOM 779 N N . SER A 1 111 ? -39.015 9.259 47.352 1.00 59.12 111 SER A N 1
ATOM 780 C CA . SER A 1 111 ? -38.962 7.873 46.859 1.00 59.12 111 SER A CA 1
ATOM 781 C C . SER A 1 111 ? -37.675 7.129 47.233 1.00 59.12 111 SER A C 1
ATOM 783 O O . SER A 1 111 ? -37.553 5.937 46.953 1.00 59.12 111 SER A O 1
ATOM 785 N N . ALA A 1 112 ? -36.746 7.793 47.931 1.00 62.53 112 ALA A N 1
ATOM 786 C CA . ALA A 1 112 ? -35.627 7.120 48.577 1.00 62.53 112 ALA A CA 1
ATOM 787 C C . ALA A 1 112 ? -36.163 6.135 49.640 1.00 62.53 112 ALA A C 1
ATOM 789 O O . ALA A 1 112 ? -36.901 6.560 50.536 1.00 62.53 112 ALA A O 1
ATOM 790 N N . PRO A 1 113 ? -35.816 4.836 49.578 1.00 62.59 113 PRO A N 1
ATOM 791 C CA . PRO A 1 113 ? -36.164 3.890 50.629 1.00 62.59 113 PRO A CA 1
ATOM 792 C C . PRO A 1 113 ? -35.601 4.381 51.967 1.00 62.59 113 PRO A C 1
ATOM 794 O O . PRO A 1 113 ? -34.402 4.628 52.085 1.00 62.59 113 PRO A O 1
ATOM 797 N N . LEU A 1 114 ? -36.451 4.480 52.991 1.00 60.75 114 LEU A N 1
ATOM 798 C CA . LEU A 1 114 ? -36.061 4.803 54.372 1.00 60.75 114 LEU A CA 1
ATOM 799 C C . LEU A 1 114 ? -35.238 3.683 55.052 1.00 60.75 114 LEU A C 1
ATOM 801 O O . LEU A 1 114 ? -35.006 3.739 56.255 1.00 60.75 114 LEU A O 1
ATOM 805 N N . ASP A 1 115 ? -34.763 2.698 54.285 1.00 58.62 115 ASP A N 1
ATOM 806 C CA . ASP A 1 115 ? -34.113 1.478 54.768 1.00 58.62 115 ASP A CA 1
ATOM 807 C C . ASP A 1 115 ? -32.586 1.475 54.579 1.00 58.62 115 ASP A C 1
ATOM 809 O O . ASP A 1 115 ? -31.949 0.423 54.671 1.00 58.62 115 ASP A O 1
ATOM 813 N N . VAL A 1 116 ? -31.952 2.637 54.368 1.00 60.44 116 VAL A N 1
ATOM 814 C CA . VAL A 1 116 ? -30.495 2.754 54.564 1.00 60.44 116 VAL A CA 1
ATOM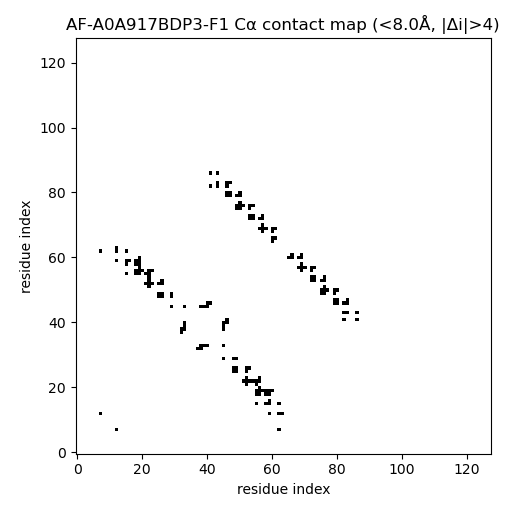 815 C C . VAL A 1 116 ? -30.213 2.714 56.069 1.00 60.44 116 VAL A C 1
ATOM 817 O O . VAL A 1 116 ? -29.997 3.727 56.730 1.00 60.44 116 VAL A O 1
ATOM 820 N N . VAL A 1 117 ? -30.263 1.501 56.614 1.00 63.62 117 VAL A N 1
ATOM 821 C CA . VAL A 1 117 ? -29.754 1.141 57.933 1.00 63.62 117 VAL A CA 1
ATOM 822 C C . VAL A 1 117 ? -28.263 1.486 57.959 1.00 63.62 117 VAL A C 1
ATOM 824 O O . VAL A 1 117 ? -27.449 0.871 57.273 1.00 63.62 117 VAL A O 1
ATOM 827 N N . ALA A 1 118 ? -27.916 2.514 58.729 1.00 60.38 118 ALA A N 1
ATOM 828 C CA . ALA A 1 118 ? -26.544 2.831 59.107 1.00 60.38 118 ALA A CA 1
ATOM 829 C C . ALA A 1 118 ? -25.966 1.715 60.029 1.00 60.38 118 ALA A C 1
ATOM 831 O O . ALA A 1 118 ? -26.727 0.925 60.586 1.00 60.38 118 ALA A O 1
ATOM 832 N N . PRO A 1 119 ? -24.634 1.615 60.171 1.00 60.28 119 PRO A N 1
ATOM 833 C CA . PRO A 1 119 ? -23.844 0.385 60.008 1.00 60.28 119 PRO A CA 1
ATOM 834 C C . PRO A 1 119 ? -23.623 -0.445 61.289 1.00 60.28 119 PRO A C 1
ATOM 836 O O . PRO A 1 119 ? -23.651 0.101 62.386 1.00 60.28 119 PRO A O 1
ATOM 839 N N . ASP A 1 120 ? -23.282 -1.736 61.147 1.00 65.88 120 ASP A N 1
ATOM 840 C CA . ASP A 1 120 ? -22.675 -2.543 62.229 1.00 65.88 120 ASP A CA 1
ATOM 841 C C . ASP A 1 120 ? -21.144 -2.551 62.045 1.00 65.88 120 ASP A C 1
ATOM 843 O O . ASP A 1 120 ? -20.592 -3.406 61.351 1.00 65.88 120 ASP A O 1
ATOM 847 N N . LEU A 1 121 ? -20.466 -1.533 62.593 1.00 67.25 121 LEU A N 1
ATOM 848 C CA . LEU A 1 121 ? -18.998 -1.411 62.608 1.00 67.25 121 LEU A CA 1
ATOM 849 C C . LEU A 1 121 ? -18.347 -2.028 63.864 1.00 67.25 121 LEU A C 1
ATOM 851 O O . LEU A 1 121 ? -17.157 -1.825 64.078 1.00 67.25 121 LEU A O 1
ATOM 855 N N . ASP A 1 122 ? -19.076 -2.828 64.651 1.00 66.62 122 ASP A N 1
ATOM 856 C CA . ASP A 1 122 ? -18.590 -3.356 65.938 1.00 66.62 122 ASP A CA 1
ATOM 857 C C . ASP A 1 122 ? -18.290 -4.872 65.930 1.00 66.62 122 ASP A C 1
ATOM 859 O O . ASP A 1 122 ? -18.194 -5.514 66.978 1.00 66.62 122 ASP A O 1
ATOM 863 N N . ARG A 1 123 ? -18.098 -5.491 64.758 1.00 64.38 123 ARG A N 1
ATOM 864 C CA . ARG A 1 123 ? -17.752 -6.923 64.651 1.00 64.38 123 ARG A CA 1
ATOM 865 C C . ARG A 1 123 ? -16.247 -7.151 64.494 1.00 64.38 123 ARG A C 1
ATOM 867 O O . ARG A 1 123 ? -15.808 -7.666 63.474 1.00 64.38 123 ARG A O 1
ATOM 874 N N . GLU A 1 124 ? -15.480 -6.875 65.541 1.00 69.44 124 GLU A N 1
ATOM 875 C CA . GLU A 1 124 ? -14.184 -7.534 65.753 1.00 69.44 124 GLU A CA 1
ATOM 876 C C . GLU A 1 124 ? -14.320 -8.553 66.897 1.00 69.44 124 GLU A C 1
ATOM 878 O O . GLU A 1 124 ? -14.337 -8.162 68.066 1.00 69.44 124 GLU A O 1
ATOM 883 N N . PRO A 1 125 ? -14.383 -9.869 66.616 1.00 63.75 125 PRO A N 1
ATOM 884 C CA . PRO A 1 125 ? -14.010 -10.873 67.592 1.00 63.75 125 PRO A CA 1
ATOM 885 C C . PRO A 1 125 ? -12.691 -11.532 67.184 1.00 63.75 125 PRO A C 1
ATOM 887 O O . PRO A 1 125 ? -12.617 -12.385 66.301 1.00 63.75 125 PRO A O 1
ATOM 890 N N . VAL A 1 126 ? -11.659 -11.114 67.908 1.00 64.69 126 VAL A N 1
ATOM 891 C CA . VAL A 1 126 ? -10.395 -11.805 68.159 1.00 64.69 126 VAL A CA 1
ATOM 892 C C . VAL A 1 126 ? -10.593 -13.325 68.270 1.00 64.69 126 VAL A C 1
ATOM 894 O O . VAL A 1 126 ? -11.298 -13.794 69.162 1.00 64.69 126 VAL A O 1
ATOM 897 N N . LEU A 1 127 ? -9.911 -14.089 67.416 1.00 67.81 127 LEU A N 1
ATOM 898 C CA . LEU A 1 127 ? -9.592 -15.511 67.607 1.00 67.81 127 LEU A CA 1
ATOM 899 C C . LEU A 1 127 ? -8.123 -15.669 67.173 1.00 67.81 127 LEU A C 1
ATOM 901 O O . LEU A 1 127 ? -7.817 -15.479 66.000 1.00 67.81 127 LEU A O 1
ATOM 905 N N . ALA A 1 128 ? -7.189 -15.603 68.127 1.00 59.25 128 ALA A N 1
ATOM 906 C CA . ALA A 1 128 ? -6.594 -16.736 68.857 1.00 59.25 128 ALA A CA 1
ATOM 907 C C . ALA A 1 128 ? -5.554 -17.489 68.014 1.00 59.25 128 ALA A C 1
ATOM 909 O O . ALA A 1 128 ? -5.950 -18.156 67.036 1.00 59.25 128 ALA A O 1
#

Secondary structure (DSSP, 8-state):
---------HHHHHHHHHHHHHHHHHHHHHHHHHHTTSS-TT-HHHHHHHHHHHHHHHHHHHHTT-HHHHHHHHHHHHHHHHHHHHHHHT------------------TT-S-TT-------------

Organism: NCBI:txid2040280

Radius of gyration: 30.63 Å; Cα contacts (8 Å, |Δi|>4): 94; chains: 1; bounding box: 56×35×95 Å

Mean predicted aligned error: 15.01 Å

pLDDT: mean 79.88, std 16.13, range [46.41, 97.38]

Solvent-accessible surface area (backbone atoms only — not comparable to full-atom values): 7695 Å² total; per-residue (Å²): 134,87,78,80,69,73,80,71,53,72,67,57,49,51,51,27,48,53,36,23,52,53,12,49,53,46,41,52,53,53,50,49,36,36,75,70,63,77,37,53,86,79,35,63,68,47,25,54,49,42,26,52,15,23,47,30,33,21,52,21,20,59,71,66,72,32,61,72,56,21,52,52,22,49,49,48,25,50,56,20,51,54,5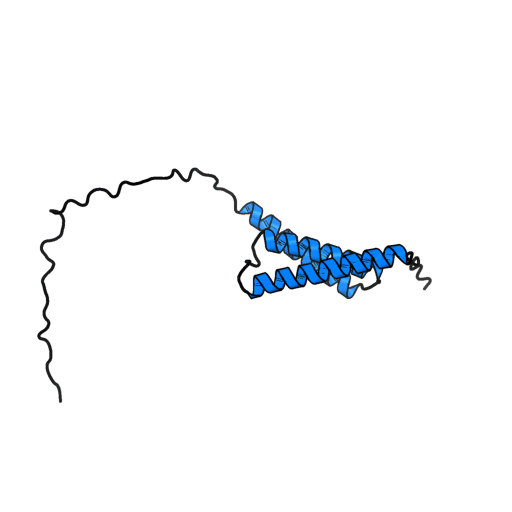0,48,57,55,61,64,70,72,71,87,68,92,69,78,82,70,80,81,74,81,78,80,75,80,76,60,85,82,71,62,74,92,72,79,74,80,80,88,87,77,84,79,80,91,77,135